Protein AF-K9YXV8-F1 (afdb_monomer_lite)

Sequence (137 aa):
MVGFIKNIFGSKNDNNGERQPRQKQQAFYLDPDEAKTYGDIDYMRQPTKTRKSFPKTVDNPEGGELIEEVSALEKKSLSKKQSNQKSNQSSSTSVTPSESTQEGKIYSAKDDPEIQKRRQSDSSMDMFRNMAKDIKK

Structure (mmCIF, N/CA/C/O backbone):
data_AF-K9YXV8-F1
#
_entry.id   AF-K9YXV8-F1
#
loop_
_atom_site.group_PDB
_atom_site.id
_atom_site.type_symbol
_atom_site.label_atom_id
_atom_site.label_alt_id
_atom_site.label_comp_id
_atom_site.label_asym_id
_atom_site.label_entity_id
_atom_site.label_seq_id
_atom_site.pdbx_PDB_ins_code
_atom_site.Cartn_x
_atom_site.Cartn_y
_atom_site.Cartn_z
_atom_site.occupancy
_atom_site.B_iso_or_equiv
_atom_site.auth_seq_id
_atom_site.auth_comp_id
_atom_site.auth_asym_id
_atom_site.auth_atom_id
_atom_site.pdbx_PDB_model_num
ATOM 1 N N . MET A 1 1 ? -72.074 33.650 37.330 1.00 51.59 1 MET A N 1
ATOM 2 C CA . MET A 1 1 ? -71.554 32.649 36.375 1.00 51.59 1 MET A CA 1
ATOM 3 C C . MET A 1 1 ? -70.035 32.731 36.432 1.00 51.59 1 MET A C 1
ATOM 5 O O . MET A 1 1 ? -69.469 33.663 35.884 1.00 51.59 1 MET A O 1
ATOM 9 N N . VAL A 1 2 ? -69.395 31.877 37.234 1.00 53.62 2 VAL A N 1
ATOM 10 C CA . VAL A 1 2 ? -67.957 31.952 37.548 1.00 53.62 2 VAL A CA 1
ATOM 11 C C . VAL A 1 2 ? -67.295 30.596 37.278 1.00 53.62 2 VAL A C 1
ATOM 13 O O . VAL A 1 2 ? -67.636 29.611 37.916 1.00 53.62 2 VAL A O 1
ATOM 16 N N . GLY A 1 3 ? -66.403 30.591 36.280 1.00 57.81 3 GLY A N 1
ATOM 17 C CA . GLY A 1 3 ? -65.196 29.762 36.113 1.00 57.81 3 GLY A CA 1
ATOM 18 C C . GLY A 1 3 ? -65.251 28.240 36.311 1.00 57.81 3 GLY A C 1
ATOM 19 O O . GLY A 1 3 ? -65.272 27.752 37.433 1.00 57.81 3 GLY A O 1
ATOM 20 N N . PHE A 1 4 ? -65.091 27.497 35.209 1.00 68.81 4 PHE A N 1
ATOM 21 C CA . PHE A 1 4 ? -65.107 26.028 35.095 1.00 68.81 4 PHE A CA 1
ATOM 22 C C . PHE A 1 4 ? -63.738 25.323 35.206 1.00 68.81 4 PHE A C 1
ATOM 24 O O . PHE A 1 4 ? -63.591 24.213 34.704 1.00 68.81 4 PHE A O 1
ATOM 31 N N . ILE A 1 5 ? -62.711 25.900 35.833 1.00 64.75 5 ILE A N 1
ATOM 32 C CA . ILE A 1 5 ? -61.399 25.225 35.913 1.00 64.75 5 ILE A CA 1
ATOM 33 C C . ILE A 1 5 ? -61.225 24.600 37.294 1.00 64.75 5 ILE A C 1
ATOM 35 O O . ILE A 1 5 ? -60.550 25.126 38.175 1.00 64.75 5 ILE A O 1
ATOM 39 N N . LYS A 1 6 ? -61.859 23.441 37.467 1.00 61.69 6 LYS A N 1
ATOM 40 C CA . LYS A 1 6 ? -61.566 22.493 38.539 1.00 61.69 6 LYS A CA 1
ATOM 41 C C . LYS A 1 6 ? -61.024 21.233 37.863 1.00 61.69 6 LYS A C 1
ATOM 43 O O . LYS A 1 6 ? -61.739 20.634 37.069 1.00 61.69 6 LYS A O 1
ATOM 48 N N . ASN A 1 7 ? -59.764 20.895 38.173 1.00 59.47 7 ASN A N 1
ATOM 49 C CA . ASN A 1 7 ? -59.022 19.666 37.815 1.00 59.47 7 ASN A CA 1
ATOM 50 C C . ASN A 1 7 ? -57.911 19.783 36.745 1.00 59.47 7 ASN A C 1
ATOM 52 O O . ASN A 1 7 ? -57.866 18.973 35.825 1.00 59.47 7 ASN A O 1
ATOM 56 N N . ILE A 1 8 ? -56.941 20.697 36.910 1.00 66.56 8 ILE A N 1
ATOM 57 C CA . ILE A 1 8 ? -55.663 20.624 36.158 1.00 66.56 8 ILE A CA 1
ATOM 58 C C . ILE A 1 8 ? -54.521 19.921 36.917 1.00 66.56 8 ILE A C 1
ATOM 60 O O . ILE A 1 8 ? -53.417 19.788 36.402 1.00 66.56 8 ILE A O 1
ATOM 64 N N . PHE A 1 9 ? -54.778 19.407 38.122 1.00 64.56 9 PHE A N 1
ATOM 65 C CA . PHE A 1 9 ? -53.815 18.582 38.853 1.00 64.56 9 PHE A CA 1
ATOM 66 C C . PHE A 1 9 ? -54.238 17.116 38.785 1.00 64.56 9 PHE A C 1
ATOM 68 O O . PHE A 1 9 ? -54.998 16.622 39.617 1.00 64.56 9 PHE A O 1
ATOM 75 N N . GLY A 1 10 ? -53.760 16.438 37.739 1.00 58.66 10 GLY A N 1
ATOM 76 C CA . GLY A 1 10 ? -53.856 14.992 37.576 1.00 58.66 10 GLY A CA 1
ATOM 77 C C . GLY A 1 10 ? -53.101 14.277 38.694 1.00 58.66 10 GLY A C 1
ATOM 78 O O . GLY A 1 10 ? -51.876 14.181 38.679 1.00 58.66 10 GLY A O 1
ATOM 79 N N . SER A 1 11 ? -53.852 13.783 39.673 1.00 62.62 11 SER A N 1
ATOM 80 C CA . SER A 1 11 ? -53.376 12.871 40.707 1.00 62.62 11 SER A CA 1
ATOM 81 C C . SER A 1 11 ? -53.490 11.427 40.213 1.00 62.62 11 SER A C 1
ATOM 83 O O . SER A 1 11 ? -54.600 10.937 40.040 1.00 62.62 11 SER A O 1
ATOM 85 N N . LYS A 1 12 ? -52.323 10.775 40.111 1.00 61.16 12 LYS A N 1
ATOM 86 C CA . LYS A 1 12 ? -52.034 9.326 40.134 1.00 61.16 12 LYS A CA 1
ATOM 87 C C . LYS A 1 12 ? -52.621 8.431 39.037 1.00 61.16 12 LYS A C 1
ATOM 89 O O . LYS A 1 12 ? -53.823 8.268 38.922 1.00 61.16 12 LYS A O 1
ATOM 94 N N . ASN A 1 13 ? -51.709 7.711 38.380 1.00 50.59 13 ASN A N 1
ATOM 95 C CA . ASN A 1 13 ? -51.826 6.266 38.188 1.00 50.59 13 ASN A CA 1
ATOM 96 C C . ASN A 1 13 ? -50.430 5.643 38.341 1.00 50.59 13 ASN A C 1
ATOM 98 O O . ASN A 1 13 ? -49.580 5.760 37.456 1.00 50.59 13 ASN A O 1
ATOM 102 N N . ASP A 1 14 ? -50.209 4.994 39.485 1.00 55.44 14 ASP A N 1
ATOM 103 C CA . ASP A 1 14 ? -49.123 4.040 39.701 1.00 55.44 14 ASP A CA 1
ATOM 104 C C . ASP A 1 14 ? -49.430 2.786 38.873 1.00 55.44 14 ASP A C 1
ATOM 106 O O . ASP A 1 14 ? -50.019 1.819 39.350 1.00 55.44 14 ASP A O 1
ATOM 110 N N . ASN A 1 15 ? -49.074 2.823 37.590 1.00 51.28 15 ASN A N 1
ATOM 111 C CA . ASN A 1 15 ? -49.024 1.617 36.779 1.00 51.28 15 ASN A CA 1
ATOM 112 C C . ASN A 1 15 ? -47.712 0.892 37.092 1.00 51.28 15 ASN A C 1
ATOM 114 O O . ASN A 1 15 ? -46.632 1.339 36.695 1.00 51.28 15 ASN A O 1
ATOM 118 N N . ASN A 1 16 ? -47.841 -0.233 37.799 1.00 55.31 16 ASN A N 1
ATOM 119 C CA . ASN A 1 16 ? -46.869 -1.324 37.880 1.00 55.31 16 ASN A CA 1
ATOM 120 C C . ASN A 1 16 ? -46.600 -1.893 36.474 1.00 55.31 16 ASN A C 1
ATOM 122 O O . ASN A 1 16 ? -47.048 -2.979 36.123 1.00 55.31 16 ASN A O 1
ATOM 126 N N . GLY A 1 17 ? -45.891 -1.133 35.646 1.00 51.75 17 GLY A N 1
ATOM 127 C CA . GLY A 1 17 ? -45.152 -1.663 34.513 1.00 51.75 17 GLY A CA 1
ATOM 128 C C . GLY A 1 17 ? -43.710 -1.800 34.960 1.00 51.75 17 GLY A C 1
ATOM 129 O O . GLY A 1 17 ? -43.076 -0.789 35.271 1.00 51.75 17 GLY A O 1
ATOM 130 N N . GLU A 1 18 ? -43.217 -3.032 35.035 1.00 56.53 18 GLU A N 1
ATOM 131 C CA . GLU A 1 18 ? -41.813 -3.343 35.276 1.00 56.53 18 GLU A CA 1
ATOM 132 C C . GLU A 1 18 ? -40.943 -2.478 34.358 1.00 56.53 18 GLU A C 1
ATOM 134 O O . GLU A 1 18 ? -40.854 -2.677 33.144 1.00 56.53 18 GLU A O 1
ATOM 139 N N . ARG A 1 19 ? -40.337 -1.440 34.940 1.00 54.22 19 ARG A N 1
ATOM 140 C CA . ARG A 1 19 ? -39.366 -0.610 34.244 1.00 54.22 19 ARG A CA 1
ATOM 141 C C . ARG A 1 19 ? -38.139 -1.484 34.075 1.00 54.22 19 ARG A C 1
ATOM 143 O O . ARG A 1 19 ? -37.376 -1.642 35.026 1.00 54.22 19 ARG A O 1
ATOM 150 N N . GLN A 1 20 ? -37.979 -2.042 32.875 1.00 63.72 20 GLN A N 1
ATOM 151 C CA . GLN A 1 20 ? -36.722 -2.628 32.416 1.00 63.72 20 GLN A CA 1
ATOM 152 C C . GLN A 1 20 ? -35.571 -1.755 32.935 1.00 63.72 20 GLN A C 1
ATOM 154 O O . GLN A 1 20 ? -35.666 -0.521 32.824 1.00 63.72 20 GLN A O 1
ATOM 159 N N . PRO A 1 21 ? -34.539 -2.342 33.568 1.00 60.44 21 PRO A N 1
ATOM 160 C CA . PRO A 1 21 ? -33.483 -1.562 34.187 1.00 60.44 21 PRO A CA 1
ATOM 161 C C . PRO A 1 21 ? -32.926 -0.619 33.125 1.00 60.44 21 PRO A C 1
ATOM 163 O O . PRO A 1 21 ? -32.482 -1.066 32.068 1.00 60.44 21 PRO A O 1
ATOM 166 N N . ARG A 1 22 ? -33.008 0.695 33.382 1.00 64.62 22 ARG A N 1
ATOM 167 C CA . ARG A 1 22 ? -32.390 1.709 32.525 1.00 64.62 22 ARG A CA 1
ATOM 168 C C . ARG A 1 22 ? -30.919 1.338 32.445 1.00 64.62 22 ARG A C 1
ATOM 170 O O . ARG A 1 22 ? -30.197 1.519 33.427 1.00 64.62 22 ARG A O 1
ATOM 177 N N . GLN A 1 23 ? -30.508 0.752 31.321 1.00 68.31 23 GLN A N 1
ATOM 178 C CA . GLN A 1 23 ? -29.110 0.439 31.094 1.00 68.31 23 GLN A CA 1
ATOM 179 C C . GLN A 1 23 ? -28.358 1.748 31.297 1.00 68.31 23 GLN A C 1
ATOM 181 O O . GLN A 1 23 ? -28.728 2.778 30.726 1.00 68.31 23 GLN A O 1
ATOM 186 N N . LYS A 1 24 ? -27.399 1.735 32.229 1.00 68.62 24 LYS A N 1
ATOM 187 C CA . LYS A 1 24 ? -26.557 2.896 32.506 1.00 68.62 24 LYS A CA 1
ATOM 188 C C . LYS A 1 24 ? -26.044 3.365 31.152 1.00 68.62 24 LYS A C 1
ATOM 190 O O . LYS A 1 24 ? -25.495 2.542 30.426 1.00 68.62 24 LYS A O 1
ATOM 195 N N . GLN A 1 25 ? -26.301 4.623 30.800 1.00 70.44 25 GLN A N 1
ATOM 196 C CA . GLN A 1 25 ? -25.828 5.186 29.542 1.00 70.44 25 GLN A CA 1
ATOM 197 C C . GLN A 1 25 ? -24.304 5.182 29.600 1.00 70.44 25 GLN A C 1
ATOM 199 O O . GLN A 1 25 ? -23.689 6.058 30.202 1.00 70.44 25 GLN A O 1
ATOM 204 N N . GLN A 1 26 ? -23.713 4.111 29.088 1.00 76.00 26 GLN A N 1
ATOM 205 C CA . GLN A 1 26 ? -22.286 4.025 28.875 1.00 76.00 26 GLN A CA 1
ATOM 206 C C . GLN A 1 26 ? -22.004 4.716 27.550 1.00 76.00 26 GLN A C 1
ATOM 208 O O . GLN A 1 26 ? -22.799 4.623 26.612 1.00 76.00 26 GLN A O 1
ATOM 213 N N . ALA A 1 27 ? -20.901 5.455 27.496 1.00 85.00 27 ALA A N 1
ATOM 214 C CA . ALA A 1 27 ? -20.445 6.020 26.243 1.00 85.00 27 ALA A CA 1
ATOM 215 C C . ALA A 1 27 ? -20.160 4.868 25.270 1.00 85.00 27 ALA A C 1
ATOM 217 O O . ALA A 1 27 ? -19.481 3.902 25.620 1.00 85.00 27 ALA A O 1
ATOM 218 N N . PHE A 1 28 ? -20.731 4.959 24.071 1.00 86.38 28 PHE A N 1
ATOM 219 C CA . PHE A 1 28 ? -20.461 4.015 23.000 1.00 86.38 28 PHE A CA 1
ATOM 220 C C . PHE A 1 28 ? -19.178 4.470 22.311 1.00 86.38 28 PHE A C 1
ATOM 222 O O . PHE A 1 28 ? -19.165 5.497 21.632 1.00 86.38 28 PHE A O 1
ATOM 229 N N . TYR A 1 29 ? -18.092 3.747 22.557 1.00 89.06 29 TYR A N 1
ATOM 230 C CA . TYR A 1 29 ? -16.838 3.955 21.852 1.00 89.06 29 TYR A CA 1
ATOM 231 C C . TYR A 1 29 ? -16.775 2.976 20.692 1.00 89.06 29 TYR A C 1
ATOM 233 O O . TYR A 1 29 ? -17.133 1.811 20.844 1.00 89.06 29 TYR A O 1
ATOM 241 N N . LEU A 1 30 ? -16.331 3.474 19.544 1.00 90.56 30 LEU A N 1
ATOM 242 C CA . LEU A 1 30 ? -15.964 2.618 18.431 1.00 90.56 30 LEU A CA 1
ATOM 243 C C . LEU A 1 30 ? -14.621 1.967 18.725 1.00 90.56 30 LEU A C 1
ATOM 245 O O . LEU A 1 30 ? -13.767 2.550 19.405 1.00 90.56 30 LEU A O 1
ATOM 249 N N . ASP A 1 31 ? -14.425 0.788 18.155 1.00 90.38 31 ASP A N 1
ATOM 250 C CA . ASP A 1 31 ? -13.116 0.166 18.153 1.00 90.38 31 ASP A CA 1
ATOM 251 C C . ASP A 1 31 ? -12.116 1.061 17.403 1.00 90.38 31 ASP A C 1
ATOM 253 O O . ASP A 1 31 ? -12.478 1.774 16.461 1.00 90.38 31 ASP A O 1
ATOM 257 N N . PRO A 1 32 ? -10.833 1.064 17.799 1.00 90.81 32 PRO A N 1
ATOM 258 C CA . PRO A 1 32 ? -9.834 1.973 17.239 1.00 90.81 32 PRO A CA 1
ATOM 259 C C . PRO A 1 32 ? -9.626 1.779 15.737 1.00 90.81 32 PRO A C 1
ATOM 261 O O . PRO A 1 32 ? -9.132 2.683 15.068 1.00 90.81 32 PRO A O 1
ATOM 264 N N . ASP A 1 33 ? -9.946 0.597 15.226 1.00 89.69 33 ASP A N 1
ATOM 265 C CA . ASP A 1 33 ? -9.914 0.302 13.807 1.00 89.69 33 ASP A CA 1
ATOM 266 C C . ASP A 1 33 ? -11.156 0.916 13.131 1.00 89.69 33 ASP A C 1
ATOM 268 O O . ASP A 1 33 ? -10.986 1.772 12.260 1.00 89.69 33 ASP A O 1
ATOM 272 N N . GLU A 1 34 ? -12.375 0.624 13.598 1.00 86.56 34 GLU A N 1
ATOM 273 C CA . GLU A 1 34 ? -13.628 1.205 13.071 1.00 86.56 34 GLU A CA 1
ATOM 274 C C . GLU A 1 34 ? -13.669 2.742 13.128 1.00 86.56 34 GLU 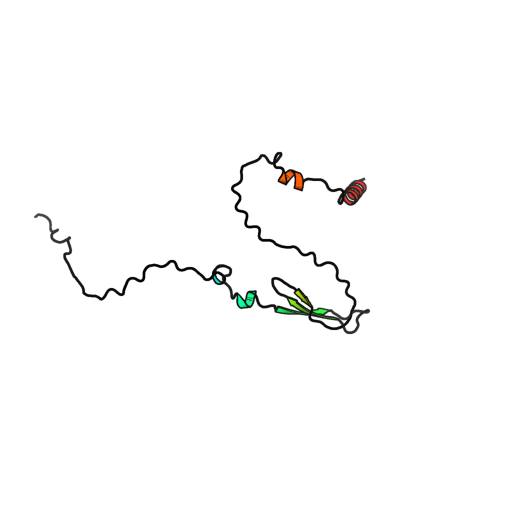A C 1
ATOM 276 O O . GLU A 1 34 ? -14.230 3.396 12.253 1.00 86.56 34 GLU A O 1
ATOM 281 N N . ALA A 1 35 ? -13.039 3.348 14.138 1.00 90.94 35 ALA A N 1
ATOM 282 C CA . ALA A 1 35 ? -12.974 4.800 14.279 1.00 90.94 35 ALA A CA 1
ATOM 283 C C . ALA A 1 35 ? -12.085 5.484 13.220 1.00 90.94 35 ALA A C 1
ATOM 285 O O . ALA A 1 35 ? -12.205 6.692 13.010 1.00 90.94 35 ALA A O 1
ATOM 286 N N . LYS A 1 36 ? -11.165 4.753 12.574 1.00 88.31 36 LYS A N 1
ATOM 287 C CA . LYS A 1 36 ? -10.186 5.328 11.632 1.00 88.31 36 LYS A CA 1
ATOM 288 C C . LYS A 1 36 ? -10.688 5.377 10.198 1.00 88.31 36 LYS A C 1
ATOM 290 O O . LYS A 1 36 ? -10.277 6.266 9.452 1.00 88.31 36 LYS A O 1
ATOM 295 N N . THR A 1 37 ? -11.513 4.420 9.781 1.00 85.38 37 THR A N 1
ATOM 296 C CA . THR A 1 37 ? -12.010 4.351 8.404 1.00 85.38 37 THR A CA 1
ATOM 297 C C . THR A 1 37 ? -13.474 3.916 8.387 1.00 85.38 37 THR A C 1
ATOM 299 O O . THR A 1 37 ? -13.897 3.071 9.162 1.00 85.38 37 THR A O 1
ATOM 302 N N . TYR A 1 38 ? -14.258 4.474 7.463 1.00 85.69 38 TYR A N 1
ATOM 303 C CA . TYR A 1 38 ? -15.655 4.070 7.246 1.00 85.69 38 TYR A CA 1
ATOM 304 C C . TYR A 1 38 ? -15.794 2.817 6.357 1.00 85.69 38 TYR A C 1
ATOM 306 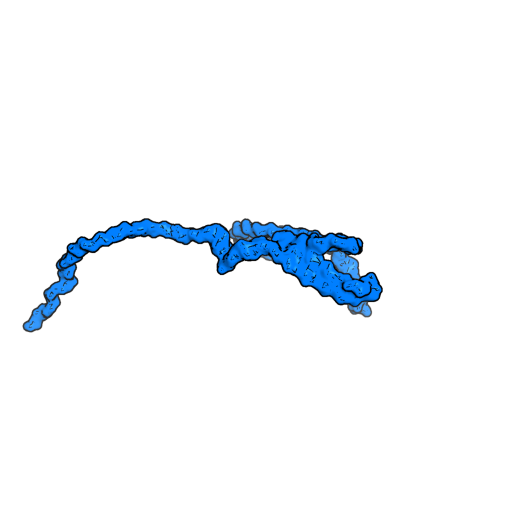O O . TYR A 1 38 ? -16.890 2.514 5.890 1.00 85.69 38 TYR A O 1
ATOM 314 N N . GLY A 1 39 ? -14.687 2.141 6.036 1.00 87.88 39 GLY A N 1
ATOM 315 C CA . GLY A 1 39 ? -14.641 1.026 5.088 1.00 87.88 39 GLY A CA 1
ATOM 316 C C . GLY A 1 39 ? -14.121 -0.258 5.725 1.00 87.88 39 GLY A C 1
ATOM 317 O O . GLY A 1 39 ? -13.712 -0.265 6.879 1.00 87.88 39 GLY A O 1
ATOM 318 N N . ASP A 1 40 ? -14.101 -1.345 4.954 1.00 89.31 40 ASP A N 1
ATOM 319 C CA . ASP A 1 40 ? -13.537 -2.620 5.402 1.00 89.31 40 ASP A CA 1
ATOM 320 C C . ASP A 1 40 ? -12.013 -2.501 5.590 1.00 89.31 40 ASP A C 1
ATOM 322 O O . ASP A 1 40 ? -11.246 -2.291 4.643 1.00 89.31 40 ASP A O 1
ATOM 326 N N . ILE A 1 41 ? -11.582 -2.602 6.845 1.00 89.75 41 ILE A N 1
ATOM 327 C CA . ILE A 1 41 ? -10.192 -2.416 7.260 1.00 89.75 41 ILE A CA 1
ATOM 328 C C . ILE A 1 41 ? -9.329 -3.595 6.854 1.00 89.75 41 ILE A C 1
ATOM 330 O O . ILE A 1 41 ? -8.167 -3.389 6.491 1.00 89.75 41 ILE A O 1
ATOM 334 N N . ASP A 1 42 ? -9.882 -4.804 6.865 1.00 88.62 42 ASP A N 1
ATOM 335 C CA . ASP A 1 42 ? -9.144 -5.979 6.433 1.00 88.62 42 ASP A CA 1
ATOM 336 C C . ASP A 1 42 ? -8.818 -5.839 4.952 1.00 88.62 42 ASP A C 1
ATOM 338 O O . ASP A 1 42 ? -7.657 -5.992 4.570 1.00 88.62 42 ASP A O 1
ATOM 342 N N . TYR A 1 43 ? -9.793 -5.413 4.142 1.00 86.50 43 TYR A N 1
ATOM 343 C CA . TYR A 1 43 ? -9.584 -5.121 2.724 1.00 86.50 43 TYR A CA 1
ATOM 344 C C . TYR A 1 43 ? -8.545 -4.013 2.491 1.00 86.50 43 TYR A C 1
ATOM 346 O O . TYR A 1 43 ? -7.669 -4.163 1.641 1.00 86.50 43 TYR A O 1
ATOM 354 N N . MET A 1 44 ? -8.590 -2.920 3.261 1.00 85.38 44 MET A N 1
ATOM 355 C CA . MET A 1 44 ? -7.615 -1.821 3.155 1.00 85.38 44 MET A CA 1
ATOM 356 C C . MET A 1 44 ? -6.186 -2.249 3.527 1.00 85.38 44 MET A C 1
ATOM 358 O O . MET A 1 44 ? -5.217 -1.670 3.030 1.00 85.38 44 MET A O 1
ATOM 362 N N . ARG A 1 45 ? -6.042 -3.244 4.410 1.00 87.44 45 ARG A N 1
ATOM 363 C CA . ARG A 1 45 ? -4.744 -3.784 4.840 1.00 87.44 45 ARG A CA 1
ATOM 364 C C . ARG A 1 45 ? -4.212 -4.866 3.904 1.00 87.44 45 ARG A C 1
ATOM 366 O O . ARG A 1 45 ? -2.996 -5.053 3.852 1.00 87.44 45 ARG A O 1
ATOM 373 N N . GLN A 1 46 ? -5.081 -5.576 3.183 1.00 91.00 46 GLN A N 1
ATOM 374 C CA . GLN A 1 46 ? -4.644 -6.660 2.310 1.00 91.00 46 GLN A CA 1
ATOM 375 C C . GLN A 1 46 ? -3.794 -6.139 1.136 1.00 91.00 46 GLN A C 1
ATOM 377 O O . GLN A 1 46 ? -4.183 -5.190 0.448 1.00 91.00 46 GLN A O 1
ATOM 382 N N . PRO A 1 47 ? -2.646 -6.776 0.845 1.00 91.88 47 PRO A N 1
ATOM 383 C CA . PRO A 1 47 ? -1.883 -6.471 -0.353 1.00 91.88 47 PRO A CA 1
ATOM 384 C C . PRO A 1 47 ? -2.646 -6.914 -1.607 1.00 91.88 47 PRO A C 1
ATOM 386 O O . PRO A 1 47 ? -3.238 -7.993 -1.662 1.00 91.88 47 PRO A O 1
ATOM 389 N N . THR A 1 48 ? -2.585 -6.099 -2.658 1.00 91.06 48 THR A N 1
ATOM 390 C CA . THR A 1 48 ? -3.222 -6.400 -3.947 1.00 91.06 48 THR A CA 1
ATOM 391 C C . THR A 1 48 ? -2.179 -6.788 -4.988 1.00 91.06 48 THR A C 1
ATOM 393 O O . THR A 1 48 ? -1.110 -6.184 -5.083 1.00 91.06 48 THR A O 1
ATOM 396 N N . LYS A 1 49 ? -2.475 -7.810 -5.797 1.00 93.44 49 LYS A N 1
ATOM 397 C CA . LYS A 1 49 ? -1.594 -8.244 -6.889 1.00 93.44 49 LYS A CA 1
ATOM 398 C C . LYS A 1 49 ? -1.983 -7.538 -8.180 1.00 93.44 49 LYS A C 1
ATOM 400 O O . LYS A 1 49 ? -3.095 -7.706 -8.669 1.00 93.44 49 LYS A O 1
ATOM 405 N N . THR A 1 50 ? -1.053 -6.780 -8.745 1.00 90.25 50 THR A N 1
ATOM 406 C CA . THR A 1 50 ? -1.227 -6.065 -10.011 1.00 90.25 50 THR A CA 1
ATOM 407 C C . THR A 1 50 ? -0.343 -6.688 -11.083 1.00 90.25 50 THR A C 1
ATOM 409 O O . THR A 1 50 ? 0.852 -6.897 -10.877 1.00 90.25 50 THR A O 1
ATOM 412 N N . ARG A 1 51 ? -0.930 -6.957 -12.252 1.00 93.06 51 ARG A N 1
ATOM 413 C CA . ARG A 1 51 ? -0.225 -7.463 -13.433 1.00 93.06 51 ARG A CA 1
ATOM 414 C C . ARG A 1 51 ? -0.051 -6.333 -14.442 1.00 93.06 51 ARG A C 1
ATOM 416 O O . ARG A 1 51 ? -1.036 -5.751 -14.886 1.00 93.06 51 ARG A O 1
ATOM 423 N N . LYS A 1 52 ? 1.191 -6.045 -14.822 1.00 91.56 52 LYS A N 1
ATOM 424 C CA . LYS A 1 52 ? 1.541 -5.083 -15.873 1.00 91.56 52 LYS A CA 1
ATOM 425 C C . LYS A 1 52 ? 2.158 -5.838 -17.042 1.00 91.56 52 LYS A C 1
ATOM 427 O O . LYS A 1 52 ? 3.133 -6.562 -16.862 1.00 91.56 52 LYS A O 1
ATOM 432 N N . SER A 1 53 ? 1.596 -5.665 -18.231 1.00 92.88 53 SER A N 1
ATOM 433 C CA . SER A 1 53 ? 2.143 -6.212 -19.473 1.00 92.88 53 SER A CA 1
ATOM 434 C C . SER A 1 53 ? 2.757 -5.097 -20.307 1.00 92.88 53 SER A C 1
ATOM 436 O O . SER A 1 53 ? 2.135 -4.052 -20.502 1.00 92.88 53 SER A O 1
ATOM 438 N N . PHE A 1 54 ? 3.946 -5.341 -20.836 1.00 92.19 54 PHE A N 1
ATOM 439 C CA . PHE A 1 54 ? 4.660 -4.435 -21.719 1.00 92.19 54 PHE A CA 1
ATOM 440 C C . PHE A 1 54 ? 4.648 -4.984 -23.148 1.00 92.19 54 PHE A C 1
ATOM 442 O O . PHE A 1 54 ? 4.830 -6.193 -23.336 1.00 92.19 54 PHE A O 1
ATOM 449 N N . PRO A 1 55 ? 4.441 -4.116 -24.154 1.00 92.25 55 PRO A N 1
ATOM 450 C CA . PRO A 1 55 ? 4.465 -4.524 -25.549 1.00 92.25 55 PRO A CA 1
ATOM 451 C C . PRO A 1 55 ? 5.847 -5.052 -25.945 1.00 92.25 55 PRO A C 1
ATOM 453 O O . PRO A 1 55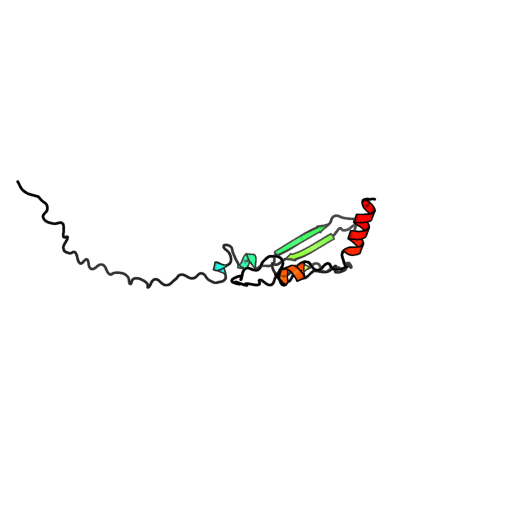 ? 6.861 -4.757 -25.311 1.00 92.25 55 PRO A O 1
ATOM 456 N N . LYS A 1 56 ? 5.874 -5.829 -27.027 1.00 94.75 56 LYS A N 1
ATOM 457 C CA . LYS A 1 56 ? 7.107 -6.338 -27.631 1.00 94.75 56 LYS A CA 1
ATOM 458 C C . LYS A 1 56 ? 7.941 -5.176 -28.165 1.00 94.75 56 LYS A C 1
ATOM 460 O O . LYS A 1 56 ? 7.400 -4.265 -28.792 1.00 94.75 56 LYS A O 1
ATOM 465 N N . THR A 1 57 ? 9.246 -5.223 -27.940 1.00 92.00 57 THR A N 1
ATOM 466 C CA . THR A 1 57 ? 10.206 -4.245 -28.468 1.00 92.00 57 THR A CA 1
ATOM 467 C C . THR A 1 57 ? 11.280 -4.963 -29.278 1.00 92.00 57 THR A C 1
ATOM 469 O O . THR A 1 57 ? 11.398 -6.184 -29.210 1.00 92.00 57 THR A O 1
ATOM 472 N N . VAL A 1 58 ? 12.069 -4.217 -30.055 1.00 91.62 58 VAL A N 1
ATOM 473 C CA . VAL A 1 58 ? 13.187 -4.787 -30.831 1.00 91.62 58 VAL A CA 1
ATOM 474 C C . VAL A 1 58 ? 14.176 -5.518 -29.911 1.00 91.62 58 VAL A C 1
ATOM 476 O O . VAL A 1 58 ? 14.640 -6.602 -30.249 1.00 91.62 58 VAL A O 1
ATOM 479 N N . ASP A 1 59 ? 14.417 -4.968 -28.719 1.00 87.94 59 ASP A N 1
ATOM 480 C CA . ASP A 1 59 ? 15.322 -5.543 -27.717 1.00 87.94 59 ASP A CA 1
ATOM 481 C C . ASP A 1 59 ? 14.683 -6.670 -26.887 1.00 87.94 59 ASP A C 1
ATOM 483 O O . ASP A 1 59 ? 15.391 -7.462 -26.266 1.00 87.94 59 ASP A O 1
ATOM 487 N N . ASN A 1 60 ? 13.348 -6.750 -26.851 1.00 82.81 60 ASN A N 1
ATOM 488 C CA . ASN A 1 60 ? 12.613 -7.793 -26.142 1.00 82.81 60 ASN A CA 1
ATOM 489 C C . ASN A 1 60 ? 11.426 -8.314 -26.983 1.00 82.81 60 ASN A C 1
ATOM 491 O O . ASN A 1 60 ? 10.292 -7.832 -26.834 1.00 82.81 60 ASN A O 1
ATOM 495 N N . PRO A 1 61 ? 11.666 -9.316 -27.850 1.00 83.88 61 PRO A N 1
ATOM 496 C CA . PRO A 1 61 ? 10.672 -9.825 -28.799 1.00 83.88 61 PRO A CA 1
ATOM 497 C C . PRO A 1 61 ? 9.531 -10.618 -28.141 1.00 83.88 61 PRO A C 1
ATOM 499 O O . PRO A 1 61 ? 8.459 -10.767 -28.732 1.00 83.88 61 PRO A O 1
ATOM 502 N N . GLU A 1 62 ? 9.725 -11.101 -26.914 1.00 84.94 62 GLU A N 1
ATOM 503 C CA . GLU A 1 62 ? 8.699 -11.803 -26.131 1.00 84.94 62 GLU A CA 1
ATOM 504 C C . GLU A 1 62 ? 7.771 -10.825 -25.386 1.00 84.94 62 GLU A C 1
ATOM 506 O O . GLU A 1 62 ? 6.672 -11.196 -24.975 1.00 84.94 62 GLU A O 1
ATOM 511 N N . GLY A 1 63 ? 8.163 -9.549 -25.274 1.00 86.00 63 GLY A N 1
ATOM 512 C CA . GLY A 1 63 ? 7.485 -8.579 -24.419 1.00 86.00 63 GLY A CA 1
ATOM 513 C C . GLY A 1 63 ? 7.805 -8.803 -22.940 1.00 86.00 63 GLY A C 1
ATOM 514 O O . GLY A 1 63 ? 8.629 -9.640 -22.568 1.00 86.00 63 GLY A O 1
ATOM 515 N N . GLY A 1 64 ? 7.206 -7.991 -22.075 1.00 89.31 64 GLY A N 1
ATOM 516 C CA . GLY A 1 64 ? 7.476 -8.034 -20.637 1.00 89.31 64 GLY A CA 1
ATOM 517 C C . GLY A 1 64 ? 6.214 -8.270 -19.830 1.00 89.31 64 GLY A C 1
ATOM 518 O O . GLY A 1 64 ? 5.165 -7.715 -20.140 1.00 89.31 64 GLY A O 1
ATOM 519 N N . GLU A 1 65 ? 6.322 -9.030 -18.748 1.00 87.69 65 GLU A N 1
ATOM 520 C CA . GLU A 1 65 ? 5.285 -9.103 -17.726 1.00 87.69 65 GLU A CA 1
ATOM 521 C C . GLU A 1 65 ? 5.899 -8.837 -16.355 1.00 87.69 65 GLU A C 1
ATOM 523 O O . GLU A 1 65 ? 6.914 -9.429 -15.989 1.00 87.69 65 GLU A O 1
ATOM 528 N N . LEU A 1 66 ? 5.261 -7.948 -15.599 1.00 88.81 66 LEU A N 1
ATOM 529 C CA . LEU A 1 66 ? 5.643 -7.600 -14.244 1.00 88.81 66 LEU A CA 1
ATOM 530 C C . LEU A 1 66 ? 4.450 -7.813 -13.315 1.00 88.81 66 LEU A C 1
ATOM 532 O O . LEU A 1 66 ? 3.397 -7.192 -13.470 1.00 88.81 66 LEU A O 1
ATOM 536 N N . ILE A 1 67 ? 4.633 -8.713 -12.352 1.00 89.94 67 ILE A N 1
ATOM 537 C CA . ILE A 1 67 ? 3.655 -9.012 -11.308 1.00 89.94 67 ILE A CA 1
ATOM 538 C C . ILE A 1 67 ? 4.161 -8.363 -10.022 1.00 89.94 67 ILE A C 1
ATOM 540 O O . ILE A 1 67 ? 5.187 -8.770 -9.470 1.00 89.94 67 ILE A O 1
ATOM 544 N N . GLU A 1 68 ? 3.439 -7.348 -9.562 1.00 91.12 68 GLU A N 1
ATOM 545 C CA . GLU A 1 68 ? 3.723 -6.612 -8.332 1.00 91.12 68 GLU A CA 1
ATOM 546 C C . GLU A 1 68 ? 2.657 -6.916 -7.283 1.00 91.12 68 GLU A C 1
ATOM 548 O O . GLU A 1 68 ? 1.467 -6.987 -7.581 1.00 91.12 68 GLU A O 1
ATOM 553 N N . GLU A 1 69 ? 3.087 -7.056 -6.041 1.00 90.06 69 GLU A N 1
ATOM 554 C CA . GLU A 1 69 ? 2.239 -7.050 -4.861 1.00 90.06 69 GLU A CA 1
ATOM 555 C C . GLU A 1 69 ? 2.360 -5.670 -4.203 1.00 90.06 69 GLU A C 1
ATOM 557 O O . GLU A 1 69 ? 3.442 -5.259 -3.776 1.00 90.06 69 GLU A O 1
ATOM 562 N N . VAL A 1 70 ? 1.261 -4.917 -4.201 1.00 84.06 70 VAL A N 1
ATOM 563 C CA . VAL A 1 70 ? 1.198 -3.525 -3.747 1.00 84.06 70 VAL A CA 1
ATOM 564 C C . VAL A 1 70 ? 0.355 -3.463 -2.478 1.00 84.06 70 VAL A C 1
ATOM 566 O O . VAL A 1 70 ? -0.828 -3.805 -2.496 1.00 84.06 70 VAL A O 1
ATOM 569 N N . SER A 1 71 ? 0.962 -3.010 -1.383 1.00 87.62 71 SER A N 1
ATOM 570 C CA . SER A 1 71 ? 0.289 -2.705 -0.116 1.00 87.62 71 SER A CA 1
ATOM 571 C C . SER A 1 71 ? 0.448 -1.221 0.231 1.00 87.62 71 SER A C 1
ATOM 573 O O . SER A 1 71 ? 1.238 -0.510 -0.396 1.00 87.62 71 SER A O 1
ATOM 575 N N . ALA A 1 72 ? -0.293 -0.744 1.234 1.00 76.56 72 ALA A N 1
ATOM 576 C CA . ALA A 1 72 ? -0.210 0.645 1.691 1.00 76.56 72 ALA A CA 1
ATOM 577 C C . ALA A 1 72 ? 1.170 1.016 2.272 1.00 76.56 72 ALA A C 1
ATOM 579 O O . ALA A 1 72 ? 1.569 2.176 2.200 1.00 76.56 72 ALA A O 1
ATOM 580 N N . LEU A 1 73 ? 1.897 0.041 2.831 1.00 78.25 73 LEU A N 1
ATOM 581 C CA . LEU A 1 73 ? 3.191 0.260 3.488 1.00 78.25 73 LEU A CA 1
ATOM 582 C C . LEU A 1 73 ? 4.375 -0.142 2.603 1.00 78.25 73 LEU A C 1
ATOM 584 O O . LEU A 1 73 ? 5.422 0.500 2.635 1.00 78.25 73 LEU A O 1
ATOM 588 N N . GLU A 1 74 ? 4.216 -1.191 1.799 1.00 75.56 74 GLU A N 1
ATOM 589 C CA . GLU A 1 74 ? 5.316 -1.818 1.069 1.00 75.56 74 GLU A CA 1
ATOM 590 C C . GLU A 1 74 ? 4.907 -2.253 -0.345 1.00 75.56 74 GLU A C 1
ATOM 592 O O . GLU A 1 74 ? 3.758 -2.617 -0.614 1.00 75.56 74 GLU A O 1
ATOM 597 N N . LYS A 1 75 ? 5.877 -2.254 -1.264 1.00 76.62 75 LYS A N 1
ATOM 598 C CA . LYS A 1 75 ? 5.729 -2.772 -2.631 1.00 76.62 75 LYS A CA 1
ATOM 599 C C . LYS A 1 75 ? 6.728 -3.904 -2.847 1.00 76.62 75 LYS A C 1
ATOM 601 O O . LYS A 1 75 ? 7.926 -3.700 -2.657 1.00 76.62 75 LYS A O 1
ATOM 606 N N . LYS A 1 76 ? 6.259 -5.075 -3.282 1.00 79.19 76 LYS A N 1
ATOM 607 C CA . LYS A 1 76 ? 7.087 -6.265 -3.525 1.00 79.19 76 LYS A CA 1
ATOM 608 C C . LYS A 1 76 ? 6.918 -6.756 -4.962 1.00 79.19 76 LYS A C 1
ATOM 610 O O . LYS A 1 76 ? 5.809 -7.025 -5.408 1.00 79.19 76 LYS A O 1
ATOM 615 N N . SER A 1 77 ? 8.019 -6.899 -5.699 1.00 76.50 77 SER A N 1
ATOM 616 C CA . SER A 1 77 ? 8.000 -7.517 -7.034 1.00 76.50 77 SER A CA 1
ATOM 617 C C . SER A 1 77 ? 8.071 -9.041 -6.907 1.00 76.50 77 SER A C 1
ATOM 619 O O . SER A 1 77 ? 8.959 -9.565 -6.232 1.00 76.50 77 SER A O 1
ATOM 621 N N . LEU A 1 78 ? 7.131 -9.757 -7.533 1.00 76.06 78 LEU A N 1
ATOM 622 C CA . LEU A 1 78 ? 7.025 -11.221 -7.470 1.00 76.06 78 LEU A CA 1
ATOM 623 C C . LEU A 1 78 ? 7.549 -11.919 -8.737 1.00 76.06 78 LEU A C 1
ATOM 625 O O . LEU A 1 78 ? 7.644 -13.147 -8.769 1.00 76.06 78 LEU A O 1
ATOM 629 N N . SER A 1 79 ? 7.913 -11.174 -9.786 1.00 69.62 79 SER A N 1
ATOM 630 C CA . SER A 1 79 ? 8.416 -11.761 -11.031 1.00 69.62 79 SER A CA 1
ATOM 631 C C . SER A 1 79 ? 9.853 -12.272 -10.866 1.00 69.62 79 SER A C 1
ATOM 633 O O . SER A 1 79 ? 10.814 -11.503 -10.875 1.00 69.62 79 SER A O 1
ATOM 635 N N . LYS A 1 80 ? 10.014 -13.595 -10.755 1.00 62.56 80 LYS A N 1
ATOM 636 C CA . LYS A 1 80 ? 11.312 -14.281 -10.795 1.00 62.56 80 LYS A CA 1
ATOM 637 C C . LYS A 1 80 ? 11.649 -14.673 -12.236 1.00 62.56 80 LYS A C 1
ATOM 639 O O . LYS A 1 80 ? 11.360 -15.793 -12.644 1.00 62.56 80 LYS A O 1
ATOM 644 N N . LYS A 1 81 ? 12.272 -13.769 -12.998 1.00 49.47 81 LYS A N 1
ATOM 645 C CA . LYS A 1 81 ? 13.197 -14.101 -14.100 1.00 49.47 81 LYS A CA 1
ATOM 646 C C . LYS A 1 81 ? 14.011 -12.873 -14.508 1.00 49.47 81 LYS A C 1
ATOM 648 O O . LYS A 1 81 ? 13.514 -11.754 -14.524 1.00 49.47 81 LYS A O 1
ATOM 653 N N . GLN A 1 82 ? 15.290 -13.134 -14.753 1.00 52.19 82 GLN A N 1
ATOM 654 C CA . GLN A 1 82 ? 16.373 -12.190 -15.004 1.00 52.19 82 GLN A CA 1
ATOM 655 C C . GLN A 1 82 ? 16.018 -11.103 -16.022 1.00 52.19 82 GLN A C 1
ATOM 657 O O . GLN A 1 82 ? 15.782 -11.388 -17.189 1.00 52.19 82 GLN A O 1
ATOM 662 N N . SER A 1 83 ? 16.153 -9.850 -15.618 1.00 40.81 83 SER A N 1
ATOM 663 C CA . SER A 1 83 ? 16.942 -8.893 -16.388 1.00 40.81 83 SER A CA 1
ATOM 664 C C . SER A 1 83 ? 17.431 -7.820 -15.424 1.00 40.81 83 SER A C 1
ATOM 666 O O . SER A 1 83 ? 16.739 -7.457 -14.474 1.00 40.81 83 SER A O 1
ATOM 668 N N . ASN A 1 84 ? 18.672 -7.386 -15.618 1.00 46.53 84 ASN A N 1
ATOM 669 C CA . ASN A 1 84 ? 19.323 -6.334 -14.850 1.00 46.53 84 ASN A CA 1
ATOM 670 C C . ASN A 1 84 ? 18.547 -5.016 -14.981 1.00 46.53 84 ASN A C 1
ATOM 672 O O . ASN A 1 84 ? 18.907 -4.158 -15.783 1.00 46.53 84 ASN A O 1
ATOM 676 N N . GLN A 1 85 ? 17.504 -4.821 -14.184 1.00 48.00 85 GLN A N 1
ATOM 677 C CA . GLN A 1 85 ? 16.979 -3.491 -13.930 1.00 48.00 85 GLN A CA 1
ATOM 678 C C . GLN A 1 85 ? 17.687 -2.959 -12.695 1.00 48.00 85 GLN A C 1
ATOM 680 O O . GLN A 1 85 ? 17.416 -3.358 -11.564 1.00 48.00 85 GLN A O 1
ATOM 685 N N . LYS A 1 86 ? 18.667 -2.089 -12.958 1.00 39.34 86 LYS A N 1
ATOM 686 C CA . LYS A 1 86 ? 19.300 -1.236 -11.958 1.00 39.34 86 LYS A CA 1
ATOM 687 C C . LYS A 1 86 ? 18.208 -0.650 -11.069 1.00 39.34 86 LYS A C 1
ATOM 689 O O . LYS A 1 86 ? 17.318 0.053 -11.540 1.00 39.34 86 LYS A O 1
ATOM 694 N N . SER A 1 87 ? 18.313 -0.957 -9.786 1.00 43.75 87 SER A N 1
ATOM 695 C CA . SER A 1 87 ? 17.586 -0.329 -8.698 1.00 43.75 87 SER A CA 1
ATOM 696 C C . SER A 1 87 ? 17.871 1.175 -8.693 1.00 43.75 87 SER A C 1
ATOM 698 O O . SER A 1 87 ? 18.809 1.634 -8.040 1.00 43.75 87 SER A O 1
ATOM 700 N N . ASN A 1 88 ? 17.080 1.956 -9.425 1.00 40.75 88 ASN A N 1
ATOM 701 C CA . ASN A 1 88 ? 17.031 3.396 -9.224 1.00 40.75 88 ASN A CA 1
ATOM 702 C C . ASN A 1 88 ? 16.130 3.672 -8.021 1.00 40.75 88 ASN A C 1
ATOM 704 O O . ASN A 1 88 ? 14.908 3.669 -8.119 1.00 40.75 88 ASN A O 1
ATOM 708 N N . GLN A 1 89 ? 16.804 3.825 -6.880 1.00 45.25 89 GLN A N 1
ATOM 709 C CA . GLN A 1 89 ? 16.460 4.686 -5.752 1.00 45.25 89 GLN A CA 1
ATOM 710 C C . GLN A 1 89 ? 14.958 4.818 -5.476 1.00 45.25 89 GLN A C 1
ATOM 712 O O . GLN A 1 89 ? 14.291 5.756 -5.904 1.00 45.25 89 GLN A O 1
ATOM 717 N N . SER A 1 90 ? 14.451 3.893 -4.662 1.00 40.34 90 SER A N 1
ATOM 718 C CA . SER A 1 90 ? 13.298 4.189 -3.820 1.00 40.34 90 SER A CA 1
ATOM 719 C C . SER A 1 90 ? 13.722 5.267 -2.825 1.00 40.34 90 SER A C 1
ATOM 721 O O . SER A 1 90 ? 14.399 4.987 -1.840 1.00 40.34 90 SER A O 1
ATOM 723 N N . SER A 1 91 ? 13.368 6.515 -3.116 1.00 42.47 91 SER A N 1
ATOM 724 C CA . SER A 1 91 ? 13.337 7.581 -2.126 1.00 42.47 91 SER A CA 1
ATOM 725 C C . SER A 1 91 ? 12.310 7.194 -1.063 1.00 42.47 91 SER A C 1
ATOM 727 O O . SER A 1 91 ? 11.102 7.294 -1.280 1.00 42.47 91 SER A O 1
ATOM 729 N N . SER A 1 92 ? 12.795 6.696 0.070 1.00 40.06 92 SER A N 1
ATOM 730 C CA . SER A 1 92 ? 12.015 6.496 1.281 1.00 40.06 92 SER A CA 1
ATOM 731 C C . SER A 1 92 ? 11.561 7.859 1.805 1.00 40.06 92 SER A C 1
ATOM 733 O O . SER A 1 92 ? 12.264 8.504 2.583 1.00 40.06 92 SER A O 1
ATOM 735 N N . THR A 1 93 ? 10.395 8.333 1.374 1.00 34.16 93 THR A N 1
ATOM 736 C CA . THR A 1 93 ? 9.691 9.383 2.109 1.00 34.16 93 THR A CA 1
ATOM 737 C C . THR A 1 93 ? 9.078 8.721 3.335 1.00 34.16 93 THR A C 1
ATOM 739 O O . THR A 1 93 ? 7.986 8.164 3.284 1.00 34.16 93 THR A O 1
ATOM 742 N N . SER A 1 94 ? 9.824 8.739 4.438 1.00 39.75 94 SER A N 1
ATOM 743 C CA . SER A 1 94 ? 9.301 8.474 5.772 1.00 39.75 94 SER A CA 1
ATOM 744 C C . SER A 1 94 ? 8.245 9.533 6.089 1.00 39.75 94 SER A C 1
ATOM 746 O O . SER A 1 94 ? 8.572 10.642 6.511 1.00 39.75 94 SER A O 1
ATOM 748 N N . VAL A 1 95 ? 6.974 9.221 5.852 1.00 41.47 95 VAL A N 1
ATOM 749 C CA . VAL A 1 95 ? 5.867 9.992 6.418 1.00 41.47 95 VAL A CA 1
ATOM 750 C C . VAL A 1 95 ? 5.715 9.585 7.880 1.00 41.47 95 VAL A C 1
ATOM 752 O O . VAL A 1 95 ? 4.951 8.696 8.232 1.00 41.47 95 VAL A O 1
ATOM 755 N N . THR A 1 96 ? 6.504 10.211 8.748 1.00 39.59 96 THR A N 1
ATOM 756 C CA . THR A 1 96 ? 6.191 10.291 10.177 1.00 39.59 96 THR A CA 1
ATOM 757 C C . THR A 1 96 ? 4.948 11.170 10.333 1.00 39.59 96 THR A C 1
ATOM 759 O O . THR A 1 96 ? 5.014 12.343 9.952 1.00 39.59 96 THR A O 1
ATOM 762 N N . PRO A 1 97 ? 3.820 10.675 10.873 1.00 42.88 97 PRO A N 1
ATOM 763 C CA . PRO A 1 97 ? 2.741 11.553 11.285 1.00 42.88 97 PRO A CA 1
ATOM 764 C C . PRO A 1 97 ? 3.186 12.237 12.581 1.00 42.88 97 PRO A C 1
ATOM 766 O O . PRO A 1 97 ? 3.071 11.680 13.668 1.00 42.88 97 PRO A O 1
ATOM 769 N N . SER A 1 98 ? 3.771 13.429 12.457 1.00 40.41 98 SER A N 1
ATOM 770 C CA . SER A 1 98 ? 3.993 14.304 13.606 1.00 40.41 98 SER A CA 1
ATOM 771 C C . SER A 1 98 ? 2.662 14.941 13.984 1.00 40.41 98 SER A C 1
ATOM 773 O O . SER A 1 98 ? 2.231 15.921 13.381 1.00 40.41 98 SER A O 1
ATOM 775 N N . GLU A 1 99 ? 2.010 14.371 14.987 1.00 49.84 99 GLU A N 1
ATOM 776 C CA . GLU A 1 99 ? 0.978 15.057 15.750 1.00 49.84 99 GLU A CA 1
ATOM 777 C C . GLU A 1 99 ? 1.683 16.057 16.675 1.00 49.84 99 GLU A C 1
ATOM 779 O O . GLU A 1 99 ? 2.215 15.707 17.726 1.00 49.84 99 GLU A O 1
ATOM 784 N N . SER A 1 100 ? 1.769 17.314 16.239 1.00 44.44 100 SER A N 1
ATOM 785 C CA . SER A 1 100 ? 2.213 18.417 17.087 1.00 44.44 100 SER A CA 1
ATOM 786 C C . SER A 1 100 ? 1.104 19.457 17.175 1.00 44.44 100 SER A C 1
ATOM 788 O O . SER A 1 100 ? 1.038 20.390 16.374 1.00 44.44 100 SER A O 1
ATOM 790 N N . THR A 1 101 ? 0.243 19.309 18.179 1.00 48.28 101 THR A N 1
ATOM 791 C CA . THR A 1 101 ? -0.520 20.435 18.719 1.00 48.28 101 THR A CA 1
ATOM 792 C C . THR A 1 101 ? 0.484 21.356 19.407 1.00 48.28 101 THR A C 1
ATOM 794 O O . THR A 1 101 ? 0.926 21.082 20.520 1.00 48.28 101 THR A O 1
ATOM 797 N N . GLN A 1 102 ? 0.908 22.416 18.720 1.00 55.00 102 GLN A N 1
ATOM 798 C CA . GLN A 1 102 ? 1.671 23.503 19.328 1.00 55.00 102 GLN A CA 1
ATOM 799 C C . GLN A 1 102 ? 0.825 24.772 19.298 1.00 55.00 102 GLN A C 1
ATOM 801 O O . GLN A 1 102 ? 0.539 25.339 18.244 1.00 55.00 102 GLN A O 1
ATOM 806 N N . GLU A 1 103 ? 0.412 25.194 20.489 1.00 56.53 103 GLU A N 1
ATOM 807 C CA . GLU A 1 103 ? -0.181 26.497 20.762 1.00 56.53 103 GLU A CA 1
ATOM 808 C C . GLU A 1 103 ? 0.855 27.581 20.418 1.00 56.53 103 GLU A C 1
ATOM 810 O O . GLU A 1 103 ? 1.845 27.784 21.122 1.00 56.53 103 GLU A O 1
ATOM 815 N N . GLY A 1 104 ? 0.682 28.224 19.262 1.00 54.59 104 GLY A N 1
ATOM 816 C CA . GLY A 1 104 ? 1.668 29.141 18.699 1.00 54.59 104 GLY A CA 1
ATOM 817 C C . GLY A 1 104 ? 1.746 30.478 19.438 1.00 54.59 104 GLY A C 1
ATOM 818 O O . GLY A 1 104 ? 0.782 31.243 19.478 1.00 54.59 104 GLY A O 1
ATOM 819 N N . LYS A 1 105 ? 2.941 30.814 19.938 1.00 60.03 105 LYS A N 1
ATOM 820 C CA . LYS A 1 105 ? 3.361 32.205 20.161 1.00 60.03 105 LYS A CA 1
ATOM 821 C C . LYS A 1 105 ? 3.554 32.876 18.797 1.00 60.03 105 LYS A C 1
ATOM 823 O O . LYS A 1 105 ? 4.279 32.365 17.951 1.00 60.03 105 LYS A O 1
ATOM 828 N N . ILE A 1 106 ? 2.901 34.018 18.587 1.00 56.09 106 ILE A N 1
ATOM 829 C CA . ILE A 1 106 ? 2.965 34.779 17.333 1.00 56.09 106 ILE A CA 1
ATOM 830 C C . ILE A 1 106 ? 4.320 35.495 17.246 1.00 56.09 106 ILE A C 1
ATOM 832 O O . ILE A 1 106 ? 4.580 36.418 18.018 1.00 56.09 106 ILE A O 1
ATOM 836 N N . TYR A 1 107 ? 5.158 35.100 16.289 1.00 61.44 107 TYR A N 1
ATOM 837 C CA . TYR A 1 107 ? 6.352 35.844 15.881 1.00 61.44 107 TYR A CA 1
ATOM 838 C C . TYR A 1 107 ? 6.106 36.523 14.525 1.00 61.44 107 TYR A C 1
ATOM 840 O O . TYR A 1 107 ? 5.376 36.012 13.676 1.00 61.44 107 TYR A O 1
ATOM 848 N N . SER A 1 108 ? 6.711 37.695 14.311 1.00 68.00 108 SER A N 1
ATOM 849 C CA . SER A 1 108 ? 6.758 38.342 12.994 1.00 68.00 108 SER A CA 1
ATOM 850 C C . SER A 1 108 ? 7.542 37.458 12.020 1.00 68.00 108 SER A C 1
ATOM 852 O O . SER A 1 108 ? 8.589 36.926 12.380 1.00 68.00 108 SER A O 1
ATOM 854 N N . ALA A 1 109 ? 7.090 37.343 10.766 1.00 63.50 109 ALA A N 1
ATOM 855 C CA . ALA A 1 109 ? 7.668 36.457 9.743 1.00 63.50 109 ALA A CA 1
ATOM 856 C C . ALA A 1 109 ? 9.168 36.683 9.437 1.00 63.50 109 ALA A C 1
ATOM 858 O O . ALA A 1 109 ? 9.768 35.906 8.693 1.00 63.50 109 ALA A O 1
ATOM 859 N N . LYS A 1 110 ? 9.769 37.759 9.963 1.00 63.38 110 LYS A N 1
ATOM 860 C CA . LYS A 1 110 ? 11.201 38.068 9.843 1.00 63.38 110 LYS A CA 1
ATOM 861 C C . LYS A 1 110 ? 12.052 37.455 10.963 1.00 63.38 110 LYS A C 1
ATOM 863 O O . LYS A 1 110 ? 13.220 37.164 10.720 1.00 63.38 110 LYS A O 1
ATOM 868 N N . ASP A 1 111 ? 11.467 37.202 12.131 1.00 68.50 111 ASP A N 1
ATOM 869 C CA . ASP A 1 111 ? 12.191 36.824 13.354 1.00 68.50 111 ASP A CA 1
ATOM 870 C C . ASP A 1 111 ? 12.022 35.343 13.721 1.00 68.50 111 ASP A C 1
ATOM 872 O O . ASP A 1 111 ? 12.550 34.886 14.730 1.00 68.50 111 ASP A O 1
ATOM 876 N N . ASP A 1 112 ? 11.298 34.582 12.897 1.00 76.69 112 ASP A N 1
ATOM 877 C CA . ASP A 1 112 ? 11.111 33.149 13.095 1.00 76.69 112 ASP A CA 1
ATOM 878 C C . ASP A 1 112 ? 12.376 32.367 12.661 1.00 76.69 112 ASP A C 1
ATOM 880 O O . ASP A 1 112 ? 12.708 32.329 11.463 1.00 76.69 112 ASP A O 1
ATOM 884 N N . PRO A 1 113 ? 13.096 31.727 13.605 1.00 71.00 113 PRO A N 1
ATOM 885 C CA . PRO A 1 113 ? 14.329 31.000 13.314 1.00 71.00 113 PRO A CA 1
ATOM 886 C C . PRO A 1 113 ? 14.102 29.784 12.404 1.00 71.00 113 PRO A C 1
ATOM 888 O O . PRO A 1 113 ? 15.032 29.344 11.723 1.00 71.00 113 PRO A O 1
ATOM 891 N N . GLU A 1 114 ? 12.887 29.237 12.351 1.00 75.81 114 GLU A N 1
ATOM 892 C CA . GLU A 1 114 ? 12.545 28.106 11.491 1.00 75.81 114 GLU A CA 1
ATOM 893 C C . GLU A 1 114 ? 12.343 28.556 10.037 1.00 75.81 114 GLU A C 1
ATOM 895 O O . GLU A 1 114 ? 12.845 27.924 9.102 1.00 75.81 114 GLU A O 1
ATOM 900 N N . ILE A 1 115 ? 11.722 29.722 9.830 1.00 74.25 115 ILE A N 1
ATOM 901 C CA . ILE A 1 115 ? 11.576 30.331 8.499 1.00 74.25 115 ILE A CA 1
ATOM 902 C C . ILE A 1 115 ? 12.945 30.713 7.921 1.00 74.25 115 ILE A C 1
ATOM 904 O O . ILE A 1 115 ? 13.189 30.510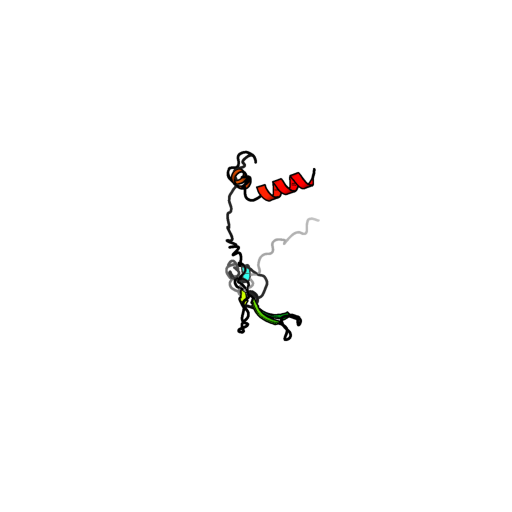 6.729 1.00 74.25 115 ILE A O 1
ATOM 908 N N . GLN A 1 116 ? 13.862 31.220 8.747 1.00 73.50 116 GLN A N 1
ATOM 909 C CA . GLN A 1 116 ? 15.213 31.577 8.304 1.00 73.50 116 GLN A CA 1
ATOM 910 C C . GLN A 1 116 ? 16.026 30.354 7.862 1.00 73.50 116 GLN A C 1
ATOM 912 O O . GLN A 1 116 ? 16.754 30.436 6.871 1.00 73.50 116 GLN A O 1
ATOM 917 N N . LYS A 1 117 ? 15.871 29.200 8.525 1.00 72.94 117 LYS A N 1
ATOM 918 C CA . LYS A 1 117 ? 16.510 27.938 8.108 1.00 72.94 117 LYS A CA 1
ATOM 919 C C . LYS A 1 117 ? 15.984 27.430 6.765 1.00 72.94 117 LYS A C 1
ATOM 921 O O . LYS A 1 117 ? 16.759 26.928 5.959 1.00 72.94 117 LYS A O 1
ATOM 926 N N . ARG A 1 118 ? 14.691 27.617 6.480 1.00 73.12 118 ARG A N 1
ATOM 927 C CA . ARG A 1 118 ? 14.077 27.222 5.195 1.00 73.12 118 ARG A CA 1
ATOM 928 C C . ARG A 1 118 ? 14.463 28.136 4.029 1.00 73.12 118 ARG A C 1
ATOM 930 O O . ARG A 1 118 ? 14.346 27.729 2.880 1.00 73.12 118 ARG A O 1
ATOM 937 N N . ARG A 1 119 ? 14.908 29.365 4.310 1.00 69.25 119 ARG A N 1
ATOM 938 C CA . ARG A 1 119 ? 15.330 30.358 3.304 1.00 69.25 119 ARG A CA 1
ATOM 939 C C . ARG A 1 119 ? 16.837 30.370 3.035 1.00 69.25 119 ARG A C 1
ATOM 941 O O . ARG A 1 119 ? 17.292 31.231 2.287 1.00 69.25 119 ARG A O 1
ATOM 948 N N . GLN A 1 120 ? 17.608 29.460 3.633 1.00 71.31 120 GLN A N 1
ATOM 949 C CA . GLN A 1 120 ? 19.041 29.365 3.361 1.00 71.31 120 GLN A CA 1
ATOM 950 C C . GLN A 1 120 ? 19.245 29.018 1.885 1.00 71.31 120 GLN A C 1
ATOM 952 O O . GLN A 1 120 ? 18.741 28.006 1.402 1.00 71.31 120 GLN A O 1
ATOM 957 N N . SER A 1 121 ? 19.947 29.884 1.156 1.00 70.56 121 SER A N 1
ATOM 958 C CA . SER A 1 121 ? 20.332 29.606 -0.222 1.00 70.56 121 SER A CA 1
ATOM 959 C C . SER A 1 121 ? 21.420 28.543 -0.202 1.00 70.56 121 SER A C 1
ATOM 961 O O . SER A 1 121 ? 22.549 28.817 0.206 1.00 70.56 121 SER A O 1
ATOM 963 N N . ASP A 1 122 ? 21.080 27.332 -0.616 1.00 79.12 122 ASP A N 1
ATOM 964 C CA . ASP A 1 122 ? 22.072 26.309 -0.885 1.00 79.12 122 ASP A CA 1
ATOM 965 C C . ASP A 1 122 ? 22.758 26.576 -2.233 1.00 79.12 122 ASP A C 1
ATOM 967 O O . ASP A 1 122 ? 22.223 27.250 -3.119 1.00 79.12 122 ASP A O 1
ATOM 971 N N . SER A 1 123 ? 23.971 26.048 -2.386 1.00 83.06 123 SER A N 1
ATOM 972 C CA . SER A 1 123 ? 24.737 26.209 -3.627 1.00 83.06 123 SER A CA 1
ATOM 973 C C . SER A 1 123 ? 24.351 25.184 -4.706 1.00 83.06 123 SER A C 1
ATOM 975 O O . SER A 1 123 ? 24.806 25.258 -5.847 1.00 83.06 123 SER A O 1
ATOM 977 N N . SER A 1 124 ? 23.463 24.233 -4.385 1.00 86.31 124 SER A N 1
ATOM 978 C CA . SER A 1 124 ? 23.044 23.171 -5.312 1.00 86.31 124 SER A CA 1
ATOM 979 C C . SER A 1 124 ? 22.313 23.719 -6.548 1.00 86.31 124 SER A C 1
ATOM 981 O O . SER A 1 124 ? 22.438 23.177 -7.647 1.00 86.31 124 SER A O 1
ATOM 983 N N . MET A 1 125 ? 21.597 24.836 -6.394 1.00 86.06 125 MET A N 1
ATOM 984 C CA . MET A 1 125 ? 20.828 25.466 -7.469 1.00 86.06 125 MET A CA 1
ATOM 985 C C . MET A 1 125 ? 21.621 26.506 -8.271 1.00 86.06 125 MET A C 1
ATOM 987 O O . MET A 1 125 ? 21.100 27.039 -9.254 1.00 86.06 125 MET A O 1
ATOM 991 N N . ASP A 1 126 ? 22.861 26.82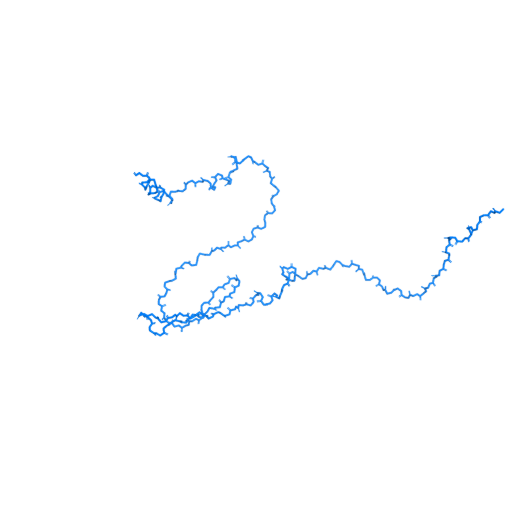0 -7.890 1.00 85.62 126 ASP A N 1
ATOM 992 C CA . ASP A 1 126 ? 23.593 27.951 -8.472 1.00 85.62 126 ASP A CA 1
ATOM 993 C C . ASP A 1 126 ? 24.017 27.704 -9.924 1.00 85.62 126 ASP A C 1
ATOM 995 O O . ASP A 1 126 ? 23.922 28.616 -10.746 1.00 85.62 126 ASP A O 1
ATOM 999 N N . MET A 1 127 ? 24.368 26.465 -10.292 1.00 89.19 127 MET A N 1
ATOM 1000 C CA . MET A 1 127 ? 24.640 26.110 -11.695 1.00 89.19 127 MET A CA 1
ATOM 1001 C C . MET A 1 127 ? 23.421 26.355 -12.597 1.00 89.19 127 MET A C 1
ATOM 1003 O O . MET A 1 127 ? 23.551 26.927 -13.679 1.00 89.19 127 MET A O 1
ATOM 1007 N N . PHE A 1 128 ? 22.222 25.989 -12.135 1.00 90.44 128 PHE A N 1
ATOM 1008 C CA . PHE A 1 128 ? 20.978 26.179 -12.886 1.00 90.44 128 PHE A CA 1
ATOM 1009 C C . PHE A 1 128 ? 20.562 27.650 -12.957 1.00 90.44 128 PHE A C 1
ATOM 1011 O O . PHE A 1 128 ? 20.126 28.126 -14.005 1.00 90.44 128 PHE A O 1
ATOM 1018 N N . ARG A 1 129 ? 20.738 28.399 -11.862 1.00 89.69 129 ARG A N 1
ATOM 1019 C CA . ARG A 1 129 ? 20.466 29.844 -11.821 1.00 89.69 129 ARG A CA 1
ATOM 1020 C C . ARG A 1 129 ? 21.387 30.629 -12.750 1.00 89.69 129 ARG A C 1
ATOM 1022 O O . ARG A 1 129 ? 20.933 31.591 -13.363 1.00 89.69 129 ARG A O 1
ATOM 1029 N N . ASN A 1 130 ? 22.654 30.235 -12.855 1.00 91.44 130 ASN A N 1
ATOM 1030 C CA . ASN A 1 130 ? 23.612 30.884 -13.746 1.00 91.44 130 ASN A CA 1
ATOM 1031 C C . ASN A 1 130 ? 23.271 30.614 -15.217 1.00 91.44 130 ASN A C 1
ATOM 1033 O O . ASN A 1 130 ? 23.128 31.570 -15.974 1.00 91.44 130 ASN A O 1
ATOM 1037 N N . MET A 1 131 ? 22.978 29.361 -15.588 1.00 91.81 131 MET A N 1
ATOM 1038 C CA . MET A 1 131 ? 22.490 29.039 -16.939 1.00 91.81 131 MET A CA 1
ATOM 1039 C C . MET A 1 131 ? 21.215 29.815 -17.302 1.00 91.81 131 MET A C 1
ATOM 1041 O O . MET A 1 131 ? 21.106 30.356 -18.397 1.00 91.81 131 MET A O 1
ATOM 1045 N N . ALA A 1 132 ? 20.262 29.937 -16.373 1.00 90.44 132 ALA A N 1
ATOM 1046 C CA . ALA A 1 132 ? 19.033 30.697 -16.606 1.00 90.44 132 ALA A CA 1
ATOM 1047 C C . ALA A 1 132 ? 19.274 32.202 -16.837 1.00 90.44 132 ALA A C 1
ATOM 1049 O O . ALA A 1 132 ? 18.529 32.837 -17.584 1.00 90.44 132 ALA A O 1
ATOM 1050 N N . LYS A 1 133 ? 20.300 32.788 -16.208 1.00 88.00 133 LYS A N 1
ATOM 1051 C CA . LYS A 1 133 ? 20.676 34.196 -16.422 1.00 88.00 133 LYS A CA 1
ATOM 1052 C C . LYS A 1 133 ? 21.302 34.415 -17.795 1.00 88.00 133 LYS A C 1
ATOM 1054 O O . LYS A 1 133 ? 21.032 35.446 -18.408 1.00 88.00 133 LYS A O 1
ATOM 1059 N N . ASP A 1 134 ? 22.089 33.455 -18.267 1.00 87.88 134 ASP A N 1
ATOM 1060 C CA . ASP A 1 134 ? 22.765 33.542 -19.561 1.00 87.88 134 ASP A CA 1
ATOM 1061 C C . ASP A 1 134 ? 21.801 33.350 -20.740 1.00 87.88 134 ASP A C 1
ATOM 1063 O O . ASP A 1 134 ? 22.011 33.944 -21.788 1.00 87.88 134 ASP A O 1
ATOM 1067 N N . ILE A 1 135 ? 20.692 32.622 -20.557 1.00 85.62 135 ILE A N 1
ATOM 1068 C CA . ILE A 1 135 ? 19.639 32.455 -21.583 1.00 85.62 135 ILE A CA 1
ATOM 1069 C C . ILE A 1 135 ? 18.875 33.764 -21.871 1.00 85.62 135 ILE A C 1
ATOM 1071 O O . ILE A 1 135 ? 18.265 33.908 -22.927 1.00 85.62 135 ILE A O 1
ATOM 1075 N N . LYS A 1 136 ? 18.864 34.720 -20.932 1.00 74.81 136 LYS A N 1
ATOM 1076 C CA . LYS A 1 136 ? 18.143 35.999 -21.078 1.00 74.81 136 LYS A CA 1
ATOM 1077 C C . LYS A 1 136 ? 19.013 37.121 -21.679 1.00 74.81 136 LYS A C 1
ATOM 1079 O O . LYS A 1 136 ? 18.533 38.250 -21.785 1.00 74.81 136 LYS A O 1
ATOM 1084 N N . LYS A 1 137 ? 20.274 36.840 -22.016 1.00 59.69 137 LYS A N 1
ATOM 1085 C CA . LYS A 1 137 ? 21.159 37.740 -22.771 1.00 59.69 137 LYS A CA 1
ATOM 1086 C C . LYS A 1 137 ? 21.157 37.360 -24.243 1.00 59.69 137 LYS A C 1
ATOM 1088 O O . LYS A 1 137 ? 21.217 38.305 -25.055 1.00 59.69 137 LYS A O 1
#

Radius of gyration: 35.05 Å; chains: 1; bounding box: 96×53×72 Å

Secondary structure (DSSP, 8-state):
--------S-------------------PPPTTTTT-SS-HHHHHS-EEEEEEE---SS-TT-EEEEEEE-SS-EEE---S---------------------------TTT-HHHHHHT---GGGHHHHHHHHHTT-

pLDDT: mea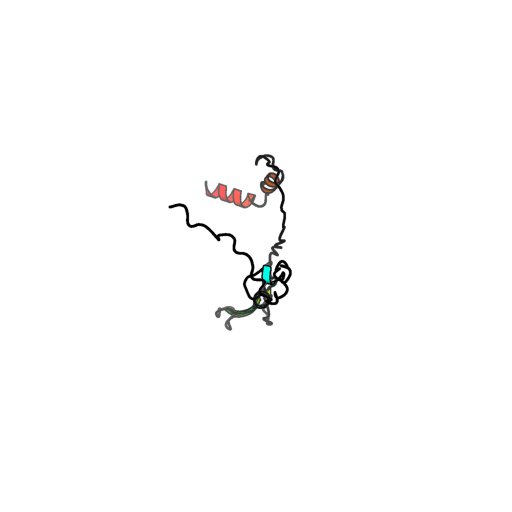n 71.97, std 17.31, range [34.16, 94.75]

Foldseek 3Di:
DDDDDDDPDDDDDPPPDPDDPPDPPDDDDDDPQVVPDVDDSVVLAAWDWDWDWADADPVRNPGDIWIWTDHPVDIDTPDPDDDDDPPDDPPPPPPDPPPDPDPDDDDDCVPDPVNVVVPDDDCPCVVVVVVVVVVVD

Organism: Dactylococcopsis salina (strain PCC 8305) (NCBI:txid13035)